Protein AF-A0A0D3HYW5-F1 (afdb_monomer_lite)

Foldseek 3Di:
DDAPCVPLNDDDPLCPDPCCVVCCVPPVQVQLVVLVNRDDPPPDDDDDDDCPDNDHAWADADQDPPCPPPDPVVSVVVCDSCVRVPSHD

pLDDT: mean 94.85, std 3.56, range [73.56, 98.19]

Organism: Emiliania huxleyi (strain CCMP1516) (NCBI:txid280463)

Secondary structure (DSSP, 8-state):
----HHHH-SPPHHHHSHHHHHHHHH-HHHHHHHTT----SSS---------SS------PPPPTT-TT--HHHHHTT--HHHHHTS--

Structure (mmCIF, N/CA/C/O backbone):
data_AF-A0A0D3HYW5-F1
#
_entry.id   AF-A0A0D3HYW5-F1
#
loop_
_atom_site.group_PDB
_atom_site.id
_atom_site.type_symbol
_atom_site.label_atom_id
_atom_site.label_alt_id
_atom_site.label_comp_id
_atom_site.label_asym_id
_atom_site.label_entity_id
_atom_site.label_seq_id
_atom_site.pdbx_PDB_ins_code
_atom_site.Cartn_x
_atom_site.Cartn_y
_atom_site.Cartn_z
_atom_site.occupancy
_atom_site.B_iso_or_equiv
_atom_site.auth_seq_id
_atom_site.auth_comp_id
_atom_site.auth_asym_id
_atom_site.auth_atom_id
_atom_site.pdbx_PDB_model_num
ATOM 1 N N . SER A 1 1 ? 7.025 -9.182 -11.530 1.00 73.56 1 SER A N 1
ATOM 2 C CA . SER A 1 1 ? 6.361 -8.340 -10.514 1.00 73.56 1 SER A CA 1
ATOM 3 C C . SER A 1 1 ? 6.450 -9.021 -9.163 1.00 73.56 1 SER A C 1
ATOM 5 O O . SER A 1 1 ? 5.600 -9.853 -8.850 1.00 73.56 1 SER A O 1
ATOM 7 N N . CYS A 1 2 ? 7.525 -8.756 -8.422 1.00 91.38 2 CYS A N 1
ATOM 8 C CA . CYS A 1 2 ? 7.708 -9.229 -7.051 1.00 91.38 2 CYS A CA 1
ATOM 9 C C . CYS A 1 2 ? 6.535 -8.738 -6.189 1.00 9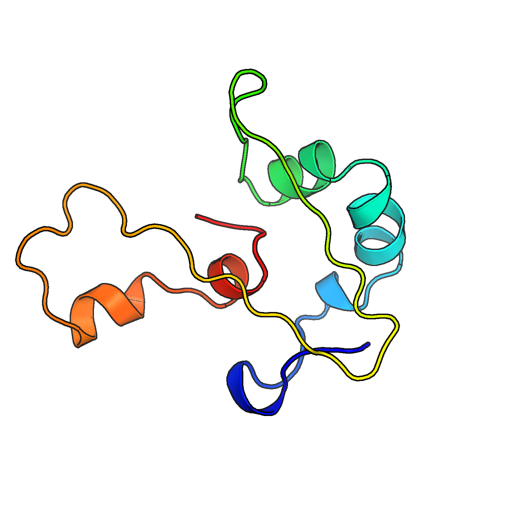1.38 2 CYS A C 1
ATOM 11 O O . CYS A 1 2 ? 6.214 -7.561 -6.239 1.00 91.38 2 CYS A O 1
ATOM 13 N N . TYR A 1 3 ? 5.847 -9.635 -5.482 1.00 95.75 3 TYR A N 1
ATOM 14 C CA . TYR A 1 3 ? 4.669 -9.329 -4.656 1.00 95.75 3 TYR A CA 1
ATOM 15 C C . TYR A 1 3 ? 4.498 -10.442 -3.607 1.00 95.75 3 TYR A C 1
ATOM 17 O O . TYR A 1 3 ? 4.806 -11.594 -3.940 1.00 95.75 3 TYR A O 1
ATOM 25 N N . PRO A 1 4 ? 4.043 -10.167 -2.370 1.00 95.50 4 PRO A N 1
ATOM 26 C CA . PRO A 1 4 ? 3.855 -11.187 -1.331 1.00 95.50 4 PRO A CA 1
ATOM 27 C C . PRO A 1 4 ? 2.625 -12.071 -1.615 1.00 95.50 4 PRO A C 1
ATOM 29 O O . PRO A 1 4 ? 1.624 -12.027 -0.904 1.00 95.50 4 PRO A O 1
ATOM 32 N N . ARG A 1 5 ? 2.685 -12.897 -2.668 1.00 95.00 5 ARG A N 1
ATOM 33 C CA . ARG A 1 5 ? 1.529 -13.671 -3.158 1.00 95.00 5 ARG A CA 1
ATOM 34 C C . ARG A 1 5 ? 0.951 -14.647 -2.138 1.00 95.00 5 ARG A C 1
ATOM 36 O O . ARG A 1 5 ? -0.254 -14.855 -2.136 1.00 95.00 5 ARG A O 1
ATOM 43 N N . ALA A 1 6 ? 1.793 -15.205 -1.269 1.00 94.31 6 ALA A N 1
ATOM 44 C CA . ALA A 1 6 ? 1.352 -16.097 -0.198 1.00 94.31 6 ALA A CA 1
ATOM 45 C C . ALA A 1 6 ? 0.430 -15.401 0.823 1.00 94.31 6 ALA A C 1
ATOM 47 O O . ALA A 1 6 ? -0.366 -16.070 1.468 1.00 94.31 6 ALA A O 1
ATOM 48 N N . LEU A 1 7 ? 0.520 -14.070 0.949 1.00 94.25 7 LEU A N 1
ATOM 49 C CA . LEU A 1 7 ? -0.282 -13.276 1.885 1.00 94.25 7 LEU A CA 1
ATOM 50 C C . LEU A 1 7 ? -1.402 -12.494 1.187 1.00 94.25 7 LEU A C 1
ATOM 52 O O . LEU A 1 7 ? -2.509 -12.420 1.706 1.00 94.25 7 LEU A O 1
ATOM 56 N N . LEU A 1 8 ? -1.123 -11.907 0.018 1.00 95.19 8 LEU A N 1
ATOM 57 C CA . LEU A 1 8 ? -2.029 -10.970 -0.664 1.00 95.19 8 LEU A CA 1
ATOM 58 C C . LEU A 1 8 ? -2.617 -11.501 -1.982 1.00 95.19 8 LEU A C 1
ATOM 60 O O . LEU A 1 8 ? -3.383 -10.801 -2.643 1.00 95.19 8 LEU A O 1
ATOM 64 N N . GLY A 1 9 ? -2.259 -12.718 -2.395 1.00 95.50 9 GLY A N 1
ATOM 65 C CA . GLY A 1 9 ? -2.689 -13.285 -3.671 1.00 95.50 9 GLY A CA 1
ATOM 66 C C . GLY A 1 9 ? -2.020 -12.623 -4.879 1.00 95.50 9 GLY A C 1
ATOM 67 O O . GLY A 1 9 ? -0.870 -12.183 -4.830 1.00 95.50 9 GLY A O 1
ATOM 68 N N . LEU A 1 10 ? -2.716 -12.595 -6.016 1.00 95.88 10 LEU A N 1
ATOM 69 C CA . LEU A 1 10 ? -2.170 -12.009 -7.240 1.00 95.88 10 LEU A CA 1
ATOM 70 C C . LEU A 1 10 ? -2.131 -10.474 -7.154 1.00 95.88 10 LEU A C 1
ATOM 72 O O . LEU A 1 10 ? -3.081 -9.862 -6.661 1.00 95.88 10 LEU A O 1
ATOM 76 N N . PRO A 1 11 ? -1.063 -9.835 -7.667 1.00 96.44 11 PRO A N 1
ATOM 77 C CA . PRO A 1 11 ? -0.973 -8.384 -7.661 1.00 96.44 11 PRO A CA 1
ATOM 78 C C . PRO A 1 11 ? -2.082 -7.766 -8.525 1.00 96.44 11 PRO A C 1
ATOM 80 O O . PRO A 1 11 ? -2.430 -8.321 -9.574 1.00 96.44 11 PRO A O 1
ATOM 83 N N . PRO A 1 12 ? -2.608 -6.592 -8.144 1.00 95.56 12 PRO A N 1
ATOM 84 C CA . PRO A 1 12 ? -3.555 -5.871 -8.980 1.00 95.56 12 PRO A CA 1
ATOM 85 C C . PRO A 1 12 ? -2.913 -5.405 -10.291 1.00 95.56 12 PRO A C 1
ATOM 87 O O . PRO A 1 12 ? -1.700 -5.201 -10.378 1.00 95.56 12 PRO A O 1
ATOM 90 N N . ARG A 1 13 ? -3.741 -5.178 -11.321 1.00 96.00 13 ARG A N 1
ATOM 91 C CA . ARG A 1 13 ? -3.269 -4.771 -12.658 1.00 96.00 13 ARG A CA 1
ATOM 92 C C . ARG A 1 13 ? -2.383 -3.524 -12.607 1.00 96.00 13 ARG A C 1
ATOM 94 O O . ARG A 1 13 ? -1.311 -3.526 -13.214 1.00 96.00 13 ARG A O 1
ATOM 101 N N . TYR A 1 14 ? -2.783 -2.508 -11.833 1.00 95.94 14 TYR A N 1
ATOM 102 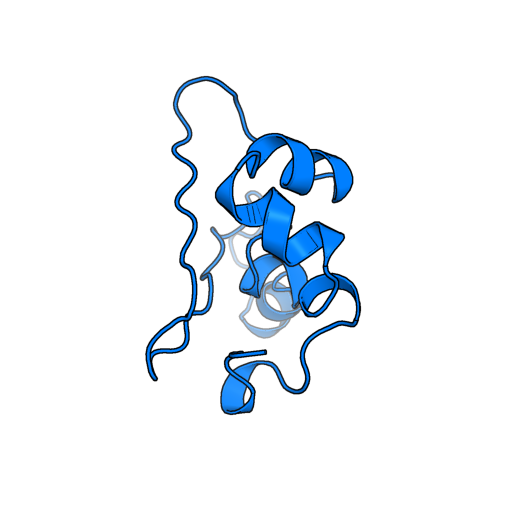C CA . TYR A 1 14 ? -2.023 -1.261 -11.704 1.00 95.94 14 TYR A CA 1
ATOM 103 C C . TYR A 1 14 ? -0.604 -1.498 -11.170 1.00 95.94 14 TYR A C 1
ATOM 105 O O . TYR A 1 14 ? 0.332 -0.885 -11.674 1.00 95.94 14 TYR A O 1
ATOM 113 N N . TYR A 1 15 ? -0.413 -2.440 -10.240 1.00 96.62 15 TYR A N 1
ATOM 114 C CA . TYR A 1 15 ? 0.881 -2.715 -9.604 1.00 96.62 15 TYR A CA 1
ATOM 115 C C . TYR A 1 15 ? 1.934 -3.190 -10.610 1.00 96.62 15 TYR A C 1
ATOM 117 O O . TYR A 1 15 ? 3.127 -2.928 -10.482 1.00 96.62 15 TYR A O 1
ATOM 125 N N . THR A 1 16 ? 1.486 -3.889 -11.652 1.00 95.50 16 THR A N 1
ATOM 126 C CA . THR A 1 16 ? 2.359 -4.382 -12.723 1.00 95.50 16 THR A CA 1
ATOM 127 C C . THR A 1 16 ? 2.540 -3.392 -13.874 1.00 95.50 16 THR A C 1
ATOM 129 O O . THR A 1 16 ? 3.373 -3.630 -14.749 1.00 95.50 16 THR A O 1
ATOM 132 N N . SER A 1 17 ? 1.788 -2.287 -13.878 1.00 96.75 17 SER A N 1
ATOM 133 C CA . SER A 1 17 ? 1.821 -1.293 -14.951 1.00 96.75 17 SER A CA 1
ATOM 134 C C . SER A 1 17 ? 3.146 -0.526 -14.981 1.00 96.75 17 SER A C 1
ATOM 136 O O . SER A 1 17 ? 3.776 -0.287 -13.947 1.00 96.75 17 SER A O 1
ATOM 138 N N . ARG A 1 18 ? 3.560 -0.094 -16.180 1.00 95.25 18 ARG A N 1
ATOM 139 C CA . ARG A 1 18 ? 4.748 0.757 -16.343 1.00 95.25 18 ARG A CA 1
ATOM 140 C C . ARG A 1 18 ? 4.597 2.067 -15.573 1.00 95.25 18 ARG A C 1
ATOM 142 O O . ARG A 1 18 ? 5.538 2.449 -14.892 1.00 95.25 18 ARG A O 1
ATOM 149 N N . ALA A 1 19 ? 3.418 2.691 -15.649 1.00 95.88 19 ALA A N 1
ATOM 150 C CA . ALA A 1 19 ? 3.125 3.964 -14.996 1.00 95.88 19 ALA A CA 1
ATOM 151 C C . ALA A 1 19 ? 3.357 3.893 -13.481 1.00 95.88 19 ALA A C 1
ATOM 153 O O . ALA A 1 19 ? 4.117 4.692 -12.947 1.00 95.88 19 ALA A O 1
ATOM 154 N N . TYR A 1 20 ? 2.788 2.892 -12.802 1.00 96.62 20 TYR A N 1
ATOM 155 C CA . TYR A 1 20 ? 2.990 2.720 -11.362 1.00 96.62 20 TYR A CA 1
ATOM 156 C C . TYR A 1 20 ? 4.457 2.435 -11.015 1.00 96.62 20 TYR A C 1
ATOM 158 O O . TYR A 1 20 ? 5.015 3.065 -10.122 1.00 96.62 20 TYR A O 1
ATOM 166 N N . ARG A 1 21 ? 5.109 1.520 -11.744 1.00 95.31 21 ARG A N 1
ATOM 167 C CA . ARG A 1 21 ? 6.488 1.105 -11.445 1.00 95.31 21 ARG A CA 1
ATOM 168 C C . ARG A 1 21 ? 7.518 2.210 -11.657 1.00 95.31 21 ARG A C 1
ATOM 170 O O . ARG A 1 21 ? 8.444 2.312 -10.864 1.00 95.31 21 ARG A O 1
ATOM 177 N N . SER A 1 22 ? 7.387 3.010 -12.716 1.00 94.44 22 SER A N 1
ATOM 178 C CA . SER A 1 22 ? 8.334 4.099 -12.974 1.00 94.44 22 SER A CA 1
ATOM 179 C C . SER A 1 22 ? 8.099 5.283 -12.042 1.00 94.44 22 SER A C 1
ATOM 181 O O . SER A 1 22 ? 9.059 5.852 -11.537 1.00 94.44 22 SER A O 1
ATOM 183 N N . ARG A 1 23 ? 6.832 5.636 -11.796 1.00 97.50 23 ARG A N 1
ATOM 184 C CA 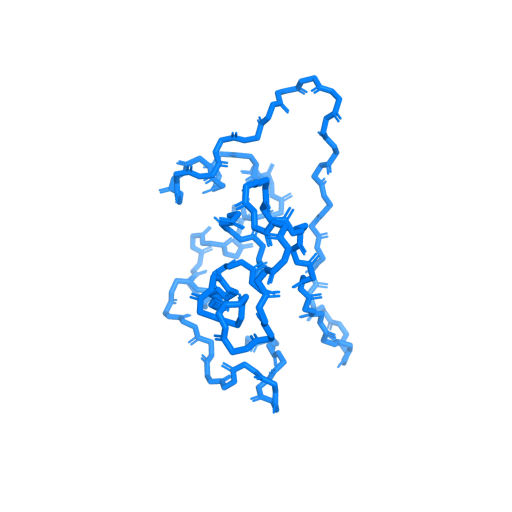. ARG A 1 23 ? 6.468 6.835 -11.029 1.00 97.50 23 ARG A CA 1
ATOM 185 C C . ARG A 1 23 ? 6.511 6.615 -9.522 1.00 97.50 23 ARG A C 1
ATOM 187 O O . ARG A 1 23 ? 6.806 7.543 -8.780 1.00 97.50 23 ARG A O 1
ATOM 194 N N . GLY A 1 24 ? 6.275 5.388 -9.058 1.00 96.00 24 GLY A N 1
ATOM 195 C CA . GLY A 1 24 ? 6.255 5.060 -7.632 1.00 96.00 24 GLY A CA 1
ATOM 196 C C . GLY A 1 24 ? 7.569 5.374 -6.915 1.00 96.00 24 GLY A C 1
ATOM 197 O O . GLY A 1 24 ? 7.537 5.730 -5.746 1.00 96.00 24 GLY A O 1
ATOM 198 N N . VAL A 1 25 ? 8.710 5.300 -7.607 1.00 95.62 25 VAL A N 1
ATOM 199 C CA . VAL A 1 25 ? 10.033 5.628 -7.046 1.00 95.62 25 VAL A CA 1
ATOM 200 C C . VAL A 1 25 ? 10.449 7.086 -7.264 1.00 95.62 25 VAL A C 1
ATOM 202 O O . VAL A 1 25 ? 11.243 7.602 -6.484 1.00 95.62 25 VAL A O 1
ATOM 205 N N . SER A 1 26 ? 9.928 7.758 -8.296 1.00 96.75 26 SER A N 1
ATOM 206 C CA . SER A 1 26 ? 10.325 9.129 -8.654 1.00 96.75 26 SER A CA 1
ATOM 207 C C . SER A 1 26 ? 9.407 10.199 -8.064 1.00 96.75 26 SER A C 1
ATOM 209 O O . SER A 1 26 ? 9.870 11.254 -7.646 1.00 96.75 26 SER A O 1
ATOM 211 N N . GLU A 1 27 ? 8.104 9.936 -8.022 1.00 97.19 27 GLU A N 1
ATOM 212 C CA . GLU A 1 27 ? 7.064 10.879 -7.601 1.00 97.19 27 GLU A CA 1
ATOM 213 C C . GLU A 1 27 ? 6.000 10.200 -6.709 1.00 97.19 27 GLU A C 1
ATOM 215 O O . GLU A 1 27 ? 4.797 10.314 -6.957 1.00 97.19 27 GLU A O 1
ATOM 220 N N . PRO A 1 28 ? 6.403 9.502 -5.627 1.00 96.56 28 PRO A N 1
ATOM 221 C CA . PRO A 1 28 ? 5.493 8.678 -4.831 1.00 96.56 28 PRO A CA 1
ATOM 222 C C . PRO A 1 28 ? 4.282 9.446 -4.295 1.00 96.56 28 PRO A C 1
ATOM 224 O O . PRO A 1 28 ? 3.180 8.913 -4.273 1.00 96.56 28 PRO A O 1
ATOM 227 N N . ARG A 1 29 ? 4.451 10.713 -3.896 1.00 96.19 29 ARG A N 1
ATOM 228 C CA . ARG A 1 29 ? 3.340 11.537 -3.392 1.00 96.19 29 ARG A CA 1
ATOM 229 C C . ARG A 1 29 ? 2.284 11.836 -4.456 1.00 96.19 29 ARG A C 1
ATOM 231 O O . ARG A 1 29 ? 1.106 11.851 -4.123 1.00 96.19 29 ARG A O 1
ATOM 238 N N . ALA A 1 30 ? 2.695 12.061 -5.703 1.00 96.38 30 ALA A N 1
ATOM 239 C CA . ALA A 1 30 ? 1.764 12.300 -6.803 1.00 96.38 30 ALA A CA 1
ATOM 240 C C . ALA A 1 30 ? 0.982 11.023 -7.127 1.00 96.38 30 ALA A C 1
ATOM 242 O O . ALA A 1 30 ? -0.241 11.060 -7.225 1.00 96.38 30 ALA A O 1
ATOM 243 N N . VAL A 1 31 ? 1.674 9.878 -7.174 1.00 97.25 31 VAL A N 1
ATOM 244 C CA . VAL A 1 31 ? 1.027 8.570 -7.342 1.00 97.25 31 VAL A CA 1
ATOM 245 C C . VAL A 1 31 ? 0.012 8.320 -6.227 1.00 97.25 31 VAL A C 1
ATOM 247 O O . VAL A 1 31 ? -1.122 7.968 -6.518 1.00 97.25 31 VAL A O 1
ATOM 250 N N . LEU A 1 32 ? 0.372 8.539 -4.958 1.00 96.88 32 LEU A N 1
ATOM 251 C CA . LEU A 1 32 ? -0.560 8.367 -3.837 1.00 96.88 32 LEU A CA 1
ATOM 252 C C . LEU A 1 32 ? -1.788 9.285 -3.948 1.00 96.88 32 LEU A C 1
ATOM 254 O O . LEU A 1 32 ? -2.905 8.832 -3.704 1.00 96.88 32 LEU A O 1
ATOM 258 N N . ALA A 1 33 ? -1.610 10.537 -4.379 1.00 96.19 33 ALA A N 1
ATOM 259 C CA . ALA A 1 33 ? -2.719 11.464 -4.596 1.00 96.19 33 ALA A CA 1
ATOM 260 C C . ALA A 1 33 ? -3.696 10.983 -5.688 1.00 96.19 33 ALA A C 1
ATOM 262 O O . ALA A 1 33 ? -4.901 11.167 -5.536 1.00 96.19 33 ALA A O 1
ATOM 263 N N . GLU A 1 34 ? -3.218 10.307 -6.739 1.00 96.44 34 GLU A N 1
ATOM 264 C CA . GLU A 1 34 ? -4.076 9.697 -7.774 1.00 96.44 34 GLU A CA 1
ATOM 265 C C . GLU A 1 34 ? -4.937 8.545 -7.239 1.00 96.44 34 GLU A C 1
ATOM 267 O O . GLU A 1 34 ? -6.038 8.319 -7.737 1.00 96.44 34 GLU A O 1
ATOM 272 N N . PHE A 1 35 ? -4.473 7.848 -6.197 1.00 96.12 35 PHE A N 1
ATOM 273 C CA . PHE A 1 35 ? -5.272 6.866 -5.452 1.00 96.12 35 PHE A CA 1
ATOM 274 C C . PHE A 1 35 ? -6.207 7.515 -4.412 1.00 96.12 35 PHE A C 1
ATOM 276 O O . PHE A 1 35 ? -6.920 6.808 -3.705 1.00 96.12 35 PHE A O 1
ATOM 283 N N . GLY A 1 36 ? -6.213 8.848 -4.293 1.00 95.56 36 GLY A N 1
ATOM 284 C CA . GLY A 1 36 ? -6.956 9.581 -3.263 1.00 95.56 36 GLY A CA 1
ATOM 285 C C . GLY A 1 36 ? -6.262 9.621 -1.895 1.00 95.56 36 GLY A C 1
ATOM 286 O O . GLY A 1 36 ? -6.832 10.128 -0.932 1.00 95.56 36 GLY A O 1
ATOM 287 N N . CYS A 1 37 ? -5.025 9.127 -1.791 1.00 94.19 37 CYS A N 1
ATOM 288 C CA . CYS A 1 37 ? -4.227 9.107 -0.565 1.00 94.19 37 CYS A CA 1
ATOM 289 C C . CYS A 1 37 ? -3.295 10.330 -0.500 1.00 94.19 37 CYS A C 1
ATOM 291 O O . CYS A 1 37 ? -2.084 10.254 -0.721 1.00 94.19 37 CYS A O 1
ATOM 293 N N . ALA A 1 38 ? -3.862 11.502 -0.217 1.00 91.81 38 ALA A N 1
ATOM 294 C CA . ALA A 1 38 ? -3.084 12.728 -0.064 1.00 91.81 38 ALA A CA 1
ATOM 295 C C . ALA A 1 38 ? -2.449 12.806 1.337 1.00 91.81 38 ALA A C 1
ATOM 297 O O . ALA A 1 38 ? -3.109 13.131 2.322 1.00 91.81 38 ALA A O 1
ATOM 298 N N . LEU A 1 39 ? -1.148 12.516 1.429 1.00 89.62 39 LEU A N 1
ATOM 299 C CA . LEU A 1 39 ? -0.400 12.604 2.687 1.00 89.62 39 LEU A CA 1
ATOM 300 C C . LEU A 1 39 ? 0.038 14.047 2.991 1.00 89.62 39 LEU A C 1
ATOM 302 O O . LEU A 1 39 ? 0.507 14.731 2.072 1.00 89.62 39 LEU A O 1
ATOM 306 N N . PRO A 1 40 ? 0.001 14.491 4.266 1.00 88.88 40 PRO A N 1
ATOM 307 C CA . PRO A 1 40 ? 0.475 15.814 4.655 1.00 88.88 40 PRO A CA 1
ATOM 308 C C . PRO A 1 40 ? 1.900 16.091 4.141 1.00 88.88 40 PRO A C 1
ATOM 310 O O . PRO A 1 40 ? 2.778 15.216 4.223 1.00 88.88 40 PRO A O 1
ATOM 313 N N . PRO A 1 41 ? 2.159 17.285 3.576 1.00 82.44 41 PRO A N 1
ATOM 314 C CA . PRO A 1 41 ? 3.470 17.614 3.023 1.00 82.44 41 PRO A CA 1
ATOM 315 C C . PRO A 1 41 ? 4.520 17.768 4.127 1.00 82.44 41 PRO A C 1
ATOM 317 O O . PRO A 1 41 ? 5.670 17.369 3.954 1.00 82.44 41 PRO A O 1
ATOM 320 N N . THR A 1 42 ? 4.112 18.295 5.280 1.00 84.94 42 THR A N 1
ATOM 321 C CA . THR A 1 42 ? 4.943 18.452 6.469 1.00 84.94 42 THR A CA 1
ATOM 322 C C . THR A 1 42 ? 4.743 17.263 7.408 1.00 84.94 42 THR A C 1
ATOM 324 O O . THR A 1 42 ? 3.638 16.755 7.578 1.00 84.94 42 THR A O 1
ATOM 327 N N . ASN A 1 43 ? 5.833 16.794 8.016 1.00 86.44 43 ASN A N 1
ATOM 328 C CA . ASN A 1 43 ? 5.825 15.772 9.068 1.00 86.44 43 ASN A CA 1
ATOM 329 C C . ASN A 1 43 ? 5.394 14.340 8.670 1.00 86.44 43 ASN A C 1
ATOM 331 O O . ASN A 1 43 ? 5.165 13.508 9.541 1.00 86.44 43 ASN A O 1
ATOM 335 N N . THR A 1 44 ? 5.311 14.015 7.375 1.00 91.94 44 THR A N 1
ATOM 336 C CA . THR A 1 44 ? 5.107 12.629 6.909 1.00 91.94 44 THR A CA 1
ATOM 337 C C . THR A 1 44 ? 6.225 12.235 5.956 1.00 91.94 44 THR A C 1
ATOM 339 O O . THR A 1 44 ? 6.355 12.834 4.894 1.00 91.94 44 THR A O 1
ATOM 342 N N . THR A 1 45 ? 7.027 11.228 6.297 1.00 94.19 45 THR A N 1
ATOM 343 C CA . THR A 1 45 ? 8.079 10.705 5.409 1.00 94.19 45 THR A CA 1
ATOM 344 C C . THR A 1 45 ? 7.533 9.552 4.580 1.00 94.19 45 THR A C 1
ATOM 346 O O . THR A 1 45 ? 7.048 8.571 5.136 1.00 94.19 45 THR A O 1
ATOM 349 N N . VAL A 1 46 ? 7.663 9.633 3.254 1.00 95.06 46 VAL A N 1
ATOM 350 C CA . VAL A 1 46 ? 7.294 8.535 2.351 1.00 95.06 46 VAL A CA 1
ATOM 351 C C . VAL A 1 46 ? 8.535 7.708 2.037 1.00 95.06 46 VAL A C 1
ATOM 353 O O . VAL A 1 46 ? 9.524 8.239 1.537 1.00 95.06 46 VAL A O 1
ATOM 356 N N . ARG A 1 47 ? 8.488 6.408 2.340 1.00 96.44 47 ARG A N 1
ATOM 357 C CA . ARG A 1 47 ? 9.550 5.445 2.022 1.00 96.44 47 ARG A CA 1
ATOM 358 C C . ARG A 1 47 ? 9.030 4.457 0.991 1.00 96.44 47 ARG A C 1
ATOM 360 O O . ARG A 1 47 ? 8.036 3.781 1.231 1.00 96.44 47 ARG A O 1
ATOM 367 N N . VAL A 1 48 ? 9.717 4.376 -0.141 1.00 96.88 48 VAL A N 1
ATOM 368 C CA . VAL A 1 48 ? 9.375 3.450 -1.222 1.00 96.88 48 VAL A CA 1
ATOM 369 C C . VAL A 1 48 ? 10.312 2.254 -1.141 1.00 96.88 48 VAL A C 1
ATOM 371 O O . VAL A 1 48 ? 11.529 2.417 -1.183 1.00 96.88 48 VAL A O 1
ATOM 374 N N . HIS A 1 49 ? 9.746 1.055 -1.022 1.00 95.88 49 HIS A N 1
ATOM 375 C CA . HIS A 1 49 ? 10.500 -0.195 -1.044 1.00 95.88 49 HIS A CA 1
ATOM 376 C C . HIS A 1 49 ? 10.371 -0.857 -2.416 1.00 95.88 49 HIS A C 1
ATOM 378 O O . HIS A 1 49 ? 9.362 -1.501 -2.710 1.00 95.88 49 HIS A O 1
ATOM 384 N N . ASP A 1 50 ? 11.403 -0.715 -3.249 1.00 94.56 50 ASP A N 1
ATOM 385 C CA . ASP A 1 50 ? 11.494 -1.472 -4.496 1.00 94.56 50 ASP A CA 1
ATOM 386 C C . ASP A 1 50 ? 11.929 -2.916 -4.200 1.00 94.56 50 ASP A C 1
ATOM 388 O O . ASP A 1 50 ? 12.960 -3.171 -3.576 1.00 94.56 50 ASP A O 1
ATOM 392 N N . SER A 1 51 ? 11.106 -3.881 -4.608 1.00 92.19 51 SER A N 1
ATOM 393 C CA . SER A 1 51 ? 11.280 -5.302 -4.284 1.00 92.19 51 SER A CA 1
ATOM 394 C C . SER A 1 51 ? 12.223 -5.985 -5.283 1.00 92.19 51 SER A C 1
ATOM 396 O O . SER A 1 51 ? 11.812 -6.886 -6.017 1.00 92.19 51 SER A O 1
ATOM 398 N N . THR A 1 52 ? 13.473 -5.521 -5.337 1.00 90.94 52 THR A N 1
ATOM 399 C CA . THR A 1 52 ? 14.499 -5.975 -6.296 1.00 90.94 52 THR A CA 1
ATOM 400 C C . THR A 1 52 ? 15.152 -7.305 -5.914 1.00 90.94 52 THR A C 1
ATOM 402 O O . THR A 1 52 ? 15.545 -8.061 -6.797 1.00 90.94 52 THR A O 1
ATOM 405 N N . ALA A 1 53 ? 15.235 -7.607 -4.616 1.00 91.81 53 ALA A N 1
ATOM 406 C CA . ALA A 1 53 ? 15.728 -8.876 -4.077 1.00 91.81 53 ALA A CA 1
ATOM 407 C C . ALA A 1 53 ? 14.588 -9.895 -3.870 1.00 91.81 53 ALA A C 1
ATOM 409 O O . ALA A 1 53 ? 13.436 -9.658 -4.242 1.00 91.81 53 ALA A O 1
ATOM 410 N N . ASP A 1 54 ? 14.880 -11.025 -3.226 1.00 92.00 54 ASP A N 1
ATOM 411 C CA . ASP A 1 54 ? 13.881 -12.056 -2.902 1.00 92.00 54 ASP A CA 1
ATOM 412 C C . ASP A 1 54 ? 12.946 -11.673 -1.746 1.00 92.00 54 ASP A C 1
ATOM 414 O O . ASP A 1 54 ? 11.885 -12.276 -1.567 1.00 92.00 54 ASP A O 1
ATOM 418 N N . THR A 1 55 ? 13.269 -10.604 -1.017 1.00 93.69 55 THR A N 1
ATOM 419 C CA . THR A 1 55 ? 12.423 -10.058 0.046 1.00 93.69 55 THR A CA 1
ATOM 420 C C . THR A 1 55 ? 11.093 -9.541 -0.504 1.00 93.69 55 THR A C 1
ATOM 422 O O . THR A 1 55 ? 11.022 -8.916 -1.568 1.00 93.69 55 THR A O 1
ATOM 425 N N . ARG A 1 56 ? 10.007 -9.790 0.231 1.00 95.31 56 ARG A N 1
ATOM 426 C CA . ARG A 1 56 ? 8.674 -9.252 -0.061 1.00 95.31 56 ARG A CA 1
ATOM 427 C C . ARG A 1 56 ? 8.201 -8.423 1.121 1.00 95.31 56 ARG A C 1
ATOM 429 O O . ARG A 1 56 ? 8.339 -8.847 2.263 1.00 95.31 56 ARG A O 1
ATOM 436 N N . PHE A 1 57 ? 7.636 -7.262 0.822 1.00 95.38 57 PHE A N 1
ATOM 437 C CA . PHE A 1 57 ? 7.143 -6.324 1.821 1.00 95.38 57 PHE A CA 1
ATOM 438 C C . PHE A 1 57 ? 5.618 -6.293 1.816 1.00 95.38 57 PHE A C 1
ATOM 440 O O . PHE A 1 57 ? 4.983 -6.485 0.778 1.00 95.38 57 PHE A O 1
ATOM 447 N N . LEU A 1 58 ? 5.056 -6.030 2.988 1.00 96.31 58 LEU A N 1
ATOM 448 C CA . LEU A 1 58 ? 3.652 -5.727 3.207 1.00 96.31 58 LEU A CA 1
ATOM 449 C C . LEU A 1 58 ? 3.597 -4.530 4.154 1.00 96.31 58 LEU A C 1
ATOM 451 O O . LEU A 1 58 ? 4.364 -4.466 5.116 1.00 96.31 58 LEU A O 1
ATOM 455 N N . VAL A 1 59 ? 2.713 -3.583 3.867 1.00 97.38 59 VAL A N 1
ATOM 456 C CA . VAL A 1 59 ? 2.478 -2.433 4.737 1.00 97.38 59 VAL A CA 1
ATOM 457 C C . VAL A 1 59 ? 1.489 -2.844 5.819 1.00 97.38 59 VAL A C 1
ATOM 459 O O . VAL A 1 59 ? 0.422 -3.372 5.520 1.00 97.38 59 VAL A O 1
ATOM 462 N N . LEU A 1 60 ? 1.842 -2.599 7.079 1.00 96.44 60 LEU A N 1
ATOM 463 C CA . LEU A 1 60 ? 0.896 -2.662 8.187 1.00 96.44 60 LEU A CA 1
ATOM 464 C C . LEU A 1 60 ? 0.327 -1.250 8.399 1.00 96.44 60 LEU A C 1
ATOM 466 O O . LEU A 1 60 ? 1.059 -0.389 8.896 1.00 96.44 60 LEU A O 1
ATOM 470 N N . PRO A 1 61 ? -0.925 -0.974 7.993 1.00 95.00 61 PRO A N 1
ATOM 471 C CA . PRO A 1 61 ? -1.508 0.352 8.147 1.00 95.00 61 PRO A CA 1
ATOM 472 C C . PRO A 1 61 ? -1.747 0.682 9.622 1.00 95.00 61 PRO A C 1
ATOM 474 O O . PRO A 1 61 ? -1.913 -0.199 10.470 1.00 95.00 61 PRO A O 1
ATOM 477 N N . GLN A 1 62 ? -1.789 1.977 9.928 1.00 94.62 62 GLN A N 1
ATOM 478 C CA . GLN A 1 62 ? -2.198 2.438 11.249 1.00 94.62 62 GLN A CA 1
ATOM 479 C C . GLN A 1 62 ? -3.677 2.122 11.483 1.00 94.62 62 GLN A C 1
ATOM 481 O O . GLN A 1 62 ? -4.497 2.204 10.570 1.00 94.62 62 GLN A O 1
ATOM 486 N N . ARG A 1 63 ? -4.035 1.787 12.726 1.00 95.81 63 ARG A N 1
ATOM 487 C CA . ARG A 1 63 ? -5.436 1.589 13.104 1.00 95.81 63 ARG A CA 1
ATOM 488 C C . ARG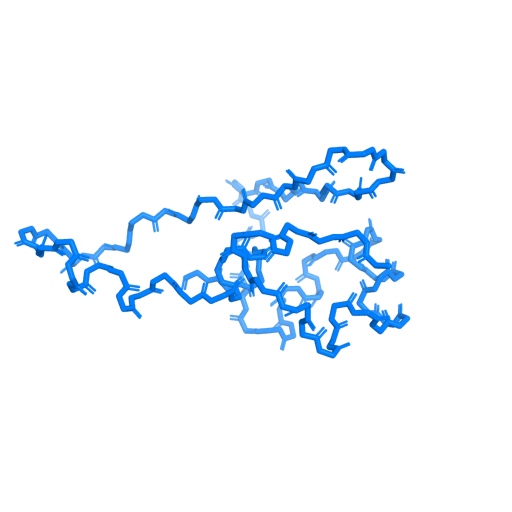 A 1 63 ? -6.198 2.917 12.961 1.00 95.81 63 ARG A C 1
ATOM 490 O O . ARG A 1 63 ? -5.785 3.893 13.592 1.00 95.81 63 ARG A O 1
ATOM 497 N N . PRO A 1 64 ? -7.317 2.962 12.216 1.00 95.69 64 PRO A N 1
ATOM 498 C CA . PRO A 1 64 ? -8.103 4.183 12.080 1.00 95.69 64 PRO A CA 1
ATOM 499 C C . PRO A 1 64 ? -8.689 4.652 13.415 1.00 95.69 64 PRO A C 1
ATOM 501 O O . PRO A 1 64 ? -9.088 3.842 14.262 1.00 95.69 64 PRO A O 1
ATOM 504 N N . ALA A 1 65 ? -8.788 5.971 13.588 1.00 96.19 65 ALA A N 1
ATOM 505 C CA . ALA A 1 65 ? -9.500 6.572 14.713 1.00 96.19 65 ALA A CA 1
ATOM 506 C C . ALA A 1 65 ? -10.984 6.152 14.723 1.00 96.19 65 ALA A C 1
ATOM 508 O O . ALA A 1 65 ? -11.540 5.753 13.703 1.00 96.19 65 ALA A O 1
ATOM 509 N N . GLY A 1 66 ? -11.632 6.210 15.890 1.00 97.12 66 GLY A N 1
ATOM 510 C CA . GLY A 1 66 ? -13.044 5.824 16.036 1.00 97.12 66 GLY A CA 1
ATOM 511 C C . GLY A 1 66 ? -13.311 4.313 16.025 1.00 97.12 66 GLY A C 1
ATOM 512 O O . GLY A 1 66 ? -14.454 3.895 16.166 1.00 97.12 66 GLY A O 1
ATOM 513 N N . THR A 1 67 ? -12.271 3.481 15.920 1.00 97.50 67 THR A N 1
ATOM 514 C CA . THR A 1 67 ? -12.406 2.014 15.946 1.00 97.50 67 THR A CA 1
ATOM 515 C C . THR A 1 67 ? -12.162 1.408 17.329 1.00 97.50 67 THR A C 1
ATOM 517 O O . THR A 1 67 ? -11.978 0.199 17.442 1.00 97.50 67 THR A O 1
ATOM 520 N N . ALA A 1 68 ? -12.107 2.209 18.398 1.00 96.69 68 ALA A N 1
ATOM 521 C CA . ALA A 1 68 ? -11.884 1.705 19.755 1.00 96.69 68 ALA A CA 1
ATOM 522 C C . ALA A 1 68 ? -12.981 0.700 20.158 1.00 96.69 68 ALA A C 1
ATOM 524 O O . ALA A 1 68 ? -14.155 0.905 19.866 1.00 96.69 68 ALA A O 1
ATOM 525 N N . GLY A 1 69 ? -12.591 -0.409 20.791 1.00 97.00 69 GLY A N 1
ATOM 526 C CA . GLY A 1 69 ? -13.518 -1.477 21.188 1.00 97.00 69 GLY A CA 1
ATOM 527 C C . GLY A 1 69 ? -14.024 -2.372 20.050 1.00 97.00 69 GLY A C 1
ATOM 528 O O . GLY A 1 69 ? -14.721 -3.342 20.327 1.00 97.00 69 GLY A O 1
ATOM 529 N N . TRP A 1 70 ? -13.666 -2.098 18.790 1.00 98.19 70 TRP A N 1
ATOM 530 C CA . TRP A 1 70 ? -13.976 -3.006 17.684 1.00 98.19 70 TRP A CA 1
ATOM 531 C C . TRP A 1 70 ? -13.218 -4.324 17.837 1.00 98.19 70 TRP A C 1
ATOM 533 O O . TRP A 1 70 ? -12.047 -4.329 18.233 1.00 98.19 70 TRP A O 1
ATOM 543 N N . ASP A 1 71 ? -13.884 -5.415 17.471 1.00 9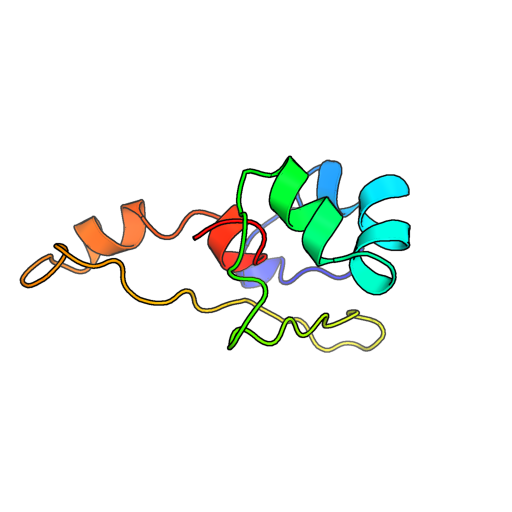7.94 71 ASP A N 1
ATOM 544 C CA . ASP A 1 71 ? -13.281 -6.738 17.397 1.00 97.94 71 ASP A CA 1
ATOM 545 C C . ASP A 1 71 ? -12.398 -6.903 16.147 1.00 97.94 71 ASP A C 1
ATOM 547 O O . ASP A 1 71 ? -12.351 -6.062 15.240 1.00 97.94 71 ASP A O 1
ATOM 551 N N . GLU A 1 72 ? -11.666 -8.014 16.102 1.00 97.56 72 GLU A N 1
ATOM 552 C CA . GLU A 1 72 ? -10.767 -8.329 14.994 1.00 97.56 72 GLU A CA 1
ATOM 553 C C . GLU A 1 72 ? -11.514 -8.442 13.659 1.00 97.56 72 GLU A C 1
ATOM 555 O O . GLU A 1 72 ? -11.057 -7.917 12.642 1.00 97.56 72 GLU A O 1
ATOM 560 N N . ALA A 1 73 ? -12.683 -9.087 13.652 1.00 97.56 73 ALA A N 1
ATOM 561 C CA . ALA A 1 73 ? -13.473 -9.281 12.443 1.00 97.56 73 ALA A CA 1
ATOM 562 C C . ALA A 1 73 ? -13.924 -7.944 11.838 1.00 97.56 73 ALA A C 1
ATOM 564 O O . ALA A 1 73 ? -13.965 -7.803 10.613 1.00 97.56 73 ALA A O 1
ATOM 565 N N . ALA A 1 74 ? -14.242 -6.955 12.673 1.00 97.19 74 ALA A N 1
ATOM 566 C CA . ALA A 1 74 ? -14.585 -5.607 12.257 1.00 97.19 74 ALA A CA 1
ATOM 567 C C . ALA A 1 74 ? -13.380 -4.827 11.740 1.00 97.19 74 ALA A C 1
ATOM 569 O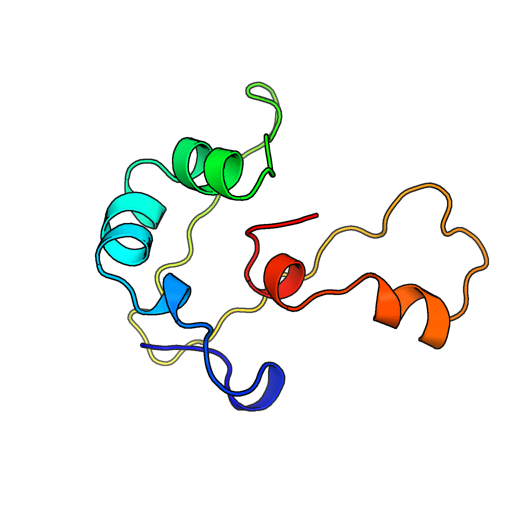 O . ALA A 1 74 ? -13.465 -4.236 10.663 1.00 97.19 74 ALA A O 1
ATOM 570 N N . LEU A 1 75 ? -12.248 -4.883 12.442 1.00 97.12 75 LEU A N 1
ATOM 571 C CA . LEU A 1 75 ? -11.014 -4.229 12.001 1.00 97.12 75 LEU A CA 1
ATOM 572 C C . LEU A 1 75 ? -10.500 -4.805 10.678 1.00 97.12 75 LEU A C 1
ATOM 574 O O . LEU A 1 75 ? -10.079 -4.055 9.798 1.00 97.12 75 LEU A O 1
ATOM 578 N N . ARG A 1 76 ? -10.598 -6.125 10.488 1.00 95.50 76 ARG A N 1
ATOM 579 C CA . ARG A 1 76 ? -10.170 -6.805 9.260 1.00 95.50 76 ARG A CA 1
ATOM 580 C C . ARG A 1 76 ? -10.870 -6.268 8.012 1.00 95.50 76 ARG A C 1
ATOM 582 O O . ARG A 1 76 ? -10.256 -6.233 6.952 1.00 95.50 76 ARG A O 1
ATOM 589 N N . ARG A 1 77 ? -12.129 -5.828 8.122 1.00 95.38 77 ARG A N 1
ATOM 590 C CA . ARG A 1 77 ? -12.874 -5.252 6.988 1.00 95.38 77 ARG A CA 1
ATOM 591 C C . ARG A 1 77 ? -12.307 -3.910 6.519 1.00 95.38 77 ARG A C 1
ATOM 593 O O . ARG A 1 77 ? -12.534 -3.546 5.371 1.00 95.38 77 ARG A O 1
ATOM 600 N N . LEU A 1 78 ? -11.577 -3.199 7.379 1.00 95.81 78 LEU A N 1
ATOM 601 C CA . LEU A 1 78 ? -10.931 -1.927 7.044 1.00 95.81 78 LEU A CA 1
ATOM 602 C C . LEU A 1 78 ? -9.575 -2.129 6.356 1.00 95.81 78 LEU A C 1
ATOM 604 O O . LEU A 1 78 ? -9.162 -1.298 5.555 1.00 95.81 78 LEU A O 1
ATOM 608 N N . ALA A 1 79 ? -8.888 -3.240 6.636 1.00 94.88 79 ALA A N 1
ATOM 609 C CA . ALA A 1 79 ? -7.579 -3.554 6.068 1.00 94.88 79 ALA A CA 1
ATOM 610 C C . ALA A 1 79 ? -7.696 -4.026 4.607 1.00 94.88 79 ALA A C 1
ATOM 612 O O . ALA A 1 79 ? -7.572 -5.213 4.295 1.00 94.88 79 ALA A O 1
ATOM 613 N N . THR A 1 80 ? -7.958 -3.089 3.694 1.00 95.62 80 THR A N 1
ATOM 614 C CA . THR A 1 80 ? -8.045 -3.389 2.261 1.00 95.62 80 THR A CA 1
ATOM 615 C C . THR A 1 80 ? -6.679 -3.778 1.692 1.00 95.62 80 THR A C 1
ATOM 617 O O . THR A 1 80 ? -5.628 -3.414 2.224 1.00 95.62 80 THR A O 1
ATOM 620 N N . ARG A 1 81 ? -6.671 -4.482 0.552 1.00 96.06 81 ARG A N 1
ATOM 621 C CA . ARG A 1 81 ? -5.426 -4.808 -0.164 1.00 96.06 81 ARG A CA 1
ATOM 622 C C . ARG A 1 81 ? -4.588 -3.559 -0.438 1.00 96.06 81 ARG A C 1
ATOM 624 O O . ARG A 1 81 ? -3.369 -3.612 -0.331 1.00 96.06 81 ARG A O 1
ATOM 631 N N . ASP A 1 82 ? -5.232 -2.457 -0.787 1.00 96.88 82 ASP A N 1
ATOM 632 C CA . ASP A 1 82 ? -4.553 -1.231 -1.187 1.00 96.88 82 ASP A CA 1
ATOM 633 C C . ASP A 1 82 ? -3.874 -0.555 0.023 1.00 96.88 82 ASP A C 1
ATOM 635 O O . ASP A 1 82 ? -2.762 -0.040 -0.122 1.00 96.88 82 ASP A O 1
ATOM 639 N N . CYS A 1 83 ? -4.431 -0.698 1.235 1.00 96.75 83 CYS A N 1
ATOM 640 C CA . CYS A 1 83 ? -3.749 -0.347 2.490 1.00 96.75 83 CYS A CA 1
ATOM 641 C C . CYS A 1 83 ? -2.502 -1.221 2.721 1.00 96.75 83 CYS A C 1
ATOM 643 O O . CYS A 1 83 ? -1.456 -0.718 3.121 1.00 96.75 83 CYS A O 1
ATOM 645 N N . LEU A 1 84 ? -2.579 -2.521 2.407 1.00 97.00 84 LEU A N 1
ATOM 646 C CA . LEU A 1 84 ? -1.470 -3.476 2.572 1.00 97.00 84 LEU A CA 1
ATOM 647 C C . LEU A 1 84 ? -0.365 -3.322 1.506 1.00 97.00 84 LEU A C 1
ATOM 649 O O . LEU A 1 84 ? 0.767 -3.762 1.720 1.00 97.00 84 LEU A O 1
ATOM 653 N N . VAL A 1 85 ? -0.670 -2.686 0.369 1.00 96.81 85 VAL A N 1
ATOM 654 C CA . VAL A 1 85 ? 0.322 -2.223 -0.623 1.00 96.81 85 VAL A CA 1
ATOM 655 C C . VAL A 1 85 ? 0.883 -0.841 -0.258 1.00 96.81 85 VAL A C 1
ATOM 657 O O . VAL A 1 85 ? 2.006 -0.526 -0.645 1.00 96.81 85 VAL A O 1
ATOM 660 N N . GLY A 1 86 ? 0.137 -0.036 0.503 1.00 96.75 86 GLY A N 1
ATOM 661 C CA . GLY A 1 86 ? 0.529 1.311 0.924 1.00 96.75 86 GLY A CA 1
ATOM 662 C C . GLY A 1 86 ? 0.056 2.429 -0.005 1.00 96.75 86 GLY A C 1
ATOM 663 O O . GLY A 1 86 ? 0.692 3.478 -0.041 1.00 96.75 86 GLY A O 1
ATOM 664 N N . VAL A 1 87 ? -1.020 2.214 -0.771 1.00 97.06 87 VAL A N 1
ATOM 665 C CA . VAL A 1 87 ? -1.625 3.241 -1.648 1.00 97.06 87 VAL A CA 1
ATOM 666 C C . VAL A 1 87 ? -2.941 3.815 -1.107 1.00 97.06 87 VAL A C 1
ATOM 668 O O . VAL A 1 87 ? -3.506 4.711 -1.722 1.00 97.06 87 VAL A O 1
ATOM 671 N N . ALA A 1 88 ? -3.403 3.336 0.051 1.00 95.50 88 ALA A N 1
ATOM 672 C CA . ALA A 1 88 ? -4.587 3.809 0.771 1.00 95.50 88 ALA A CA 1
ATOM 673 C C . ALA A 1 88 ? -4.347 3.776 2.295 1.00 95.50 88 ALA A C 1
ATOM 675 O O . ALA A 1 88 ? -3.371 3.166 2.746 1.00 95.50 88 ALA A O 1
ATOM 676 N N . LEU A 1 89 ? -5.226 4.430 3.065 1.00 88.88 89 LEU A N 1
ATOM 677 C CA . LEU A 1 89 ? -5.239 4.446 4.535 1.00 88.88 89 LEU A CA 1
ATOM 678 C C . LEU A 1 89 ? -6.467 3.710 5.069 1.00 88.88 89 LEU A C 1
ATOM 680 O O . LEU A 1 89 ? -7.568 3.955 4.531 1.00 88.88 89 LEU A O 1
#

Sequence (89 aa):
SCYPRALLGLPPRYYTSRAYRSRGVSEPRAVLAEFGCALPPTNTTVRVHDSTADTRFLVLPQRPAGTAGWDEAALRRLATRDCLVGVAL

InterPro domains:
  IPR004232 Nitrile hydratase alpha/Thiocyanate hydrolase gamma [PF02979] (1-88)
  IPR036648 Nitrile hydratase alpha /Thiocyanate hydrolase gamma superfamily [G3DSA:3.90.330.10] (1-89)
  IPR036648 Nitrile hydratase alpha /Thiocyanate hydrolase gamma superfamily [SSF56209] (1-88)

Radius of gyration: 14.11 Å; chains: 1; bounding box: 30×34×38 Å